Protein AF-A0A7X4HYQ3-F1 (afdb_monomer)

Structure (mmCIF, N/CA/C/O backbone):
data_AF-A0A7X4HYQ3-F1
#
_entry.id   AF-A0A7X4HYQ3-F1
#
loop_
_atom_site.group_PDB
_atom_site.id
_atom_site.type_symbol
_atom_site.label_atom_id
_atom_site.label_alt_id
_atom_site.label_comp_id
_atom_site.label_asym_id
_atom_site.label_entity_id
_atom_site.label_seq_id
_atom_site.pdbx_PDB_ins_code
_atom_site.Cartn_x
_atom_site.Cartn_y
_atom_site.Cartn_z
_atom_site.occupancy
_atom_site.B_iso_or_equiv
_atom_site.auth_seq_id
_atom_site.auth_comp_id
_atom_site.auth_asym_id
_atom_site.auth_atom_id
_atom_site.pdbx_PDB_model_num
ATOM 1 N N . MET A 1 1 ? -8.054 -11.659 -13.529 1.00 47.56 1 MET A N 1
ATOM 2 C CA . MET A 1 1 ? -9.234 -11.021 -12.908 1.00 47.56 1 MET A CA 1
ATOM 3 C C . MET A 1 1 ? -8.717 -10.045 -11.866 1.00 47.56 1 MET A C 1
ATOM 5 O O . MET A 1 1 ? -8.048 -10.483 -10.942 1.00 47.56 1 MET A O 1
ATOM 9 N N . ILE A 1 2 ? -8.914 -8.742 -12.076 1.00 54.72 2 ILE A N 1
ATOM 10 C CA . ILE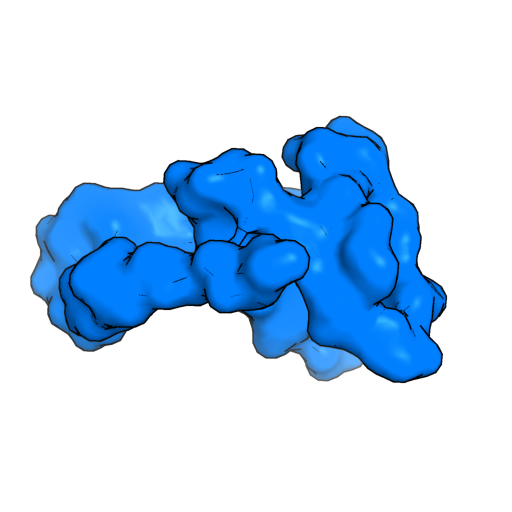 A 1 2 ? -8.529 -7.704 -11.110 1.00 54.72 2 ILE A CA 1
ATOM 11 C C . ILE A 1 2 ? -9.610 -7.725 -10.025 1.00 54.72 2 ILE A C 1
ATOM 13 O O . ILE A 1 2 ? -10.740 -7.326 -10.295 1.00 54.72 2 ILE A O 1
ATOM 17 N N . HIS A 1 3 ? -9.302 -8.270 -8.848 1.00 56.38 3 HIS A N 1
ATOM 18 C CA . HIS A 1 3 ? -10.168 -8.136 -7.680 1.00 56.38 3 HIS A CA 1
ATOM 19 C C . HIS A 1 3 ? -9.699 -6.902 -6.913 1.00 56.38 3 HIS A C 1
ATOM 21 O O . HIS A 1 3 ? -8.537 -6.808 -6.530 1.00 56.38 3 HIS A O 1
ATOM 27 N N . LEU A 1 4 ? -10.579 -5.912 -6.817 1.00 65.38 4 LEU A N 1
ATOM 28 C CA . LEU A 1 4 ? -10.445 -4.782 -5.912 1.00 65.38 4 LEU A CA 1
ATOM 29 C C . LEU A 1 4 ? -11.624 -4.912 -4.955 1.00 65.38 4 LEU A C 1
ATOM 31 O O . LEU A 1 4 ? -12.764 -4.690 -5.376 1.00 65.38 4 LEU A O 1
ATOM 35 N N . ASP A 1 5 ? -11.372 -5.283 -3.700 1.00 76.19 5 ASP A N 1
ATOM 36 C CA . ASP A 1 5 ? -12.388 -5.194 -2.651 1.00 76.19 5 ASP A CA 1
ATOM 37 C C . ASP A 1 5 ? -12.765 -3.719 -2.425 1.00 76.19 5 ASP A C 1
ATOM 39 O O . ASP A 1 5 ? -12.156 -2.960 -1.664 1.00 76.19 5 ASP A O 1
ATOM 43 N N . THR A 1 6 ? -13.799 -3.296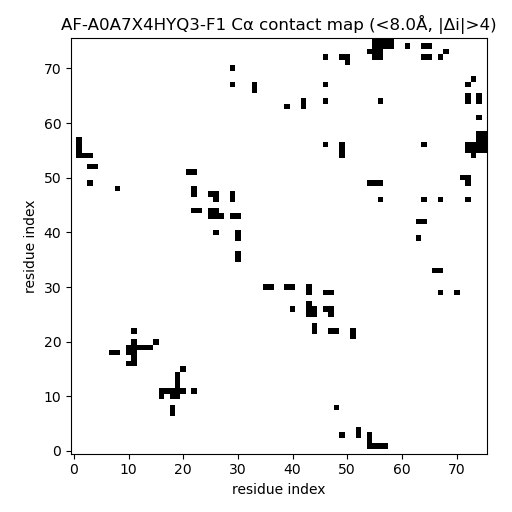 -3.148 1.00 74.75 6 THR A N 1
ATOM 44 C CA . THR A 1 6 ? -14.354 -1.945 -3.054 1.00 74.75 6 THR A CA 1
ATOM 45 C C . THR A 1 6 ? -14.957 -1.666 -1.681 1.00 74.75 6 THR A C 1
ATOM 47 O O . THR A 1 6 ? -14.940 -0.515 -1.248 1.00 74.75 6 THR A O 1
ATOM 50 N N . SER A 1 7 ? -15.426 -2.689 -0.959 1.00 81.12 7 SER A N 1
ATOM 51 C CA . SER A 1 7 ? -15.966 -2.516 0.392 1.00 81.12 7 SER A CA 1
ATOM 52 C C . SER A 1 7 ? -14.852 -2.165 1.372 1.00 81.12 7 SER A C 1
ATOM 54 O O . SER A 1 7 ? -15.024 -1.246 2.176 1.00 81.12 7 SER A O 1
ATOM 56 N N . PHE A 1 8 ? -13.697 -2.830 1.263 1.00 84.81 8 PHE A N 1
ATOM 57 C CA . PHE A 1 8 ? -12.502 -2.477 2.031 1.00 84.81 8 PHE A CA 1
ATOM 58 C C . PHE A 1 8 ? -12.087 -1.025 1.773 1.00 84.81 8 PHE A C 1
ATOM 60 O O . PHE A 1 8 ? -11.900 -0.266 2.723 1.00 84.81 8 PHE A O 1
ATOM 67 N N . LEU A 1 9 ? -11.996 -0.609 0.503 1.00 84.50 9 LEU A N 1
ATOM 68 C CA . LEU A 1 9 ? -11.597 0.758 0.154 1.00 84.50 9 LEU A CA 1
ATOM 69 C C . LEU A 1 9 ? -12.587 1.808 0.660 1.00 84.50 9 LEU A C 1
ATOM 71 O O . LEU A 1 9 ? -12.162 2.800 1.242 1.00 84.50 9 LEU A O 1
ATOM 75 N N . VAL A 1 10 ? -13.893 1.588 0.487 1.00 86.31 10 VAL A N 1
ATOM 76 C CA . VAL A 1 10 ? -14.923 2.512 0.987 1.00 86.31 10 VAL A CA 1
ATOM 77 C C . VAL A 1 10 ? -14.841 2.640 2.507 1.00 86.31 10 VAL A C 1
ATOM 79 O O . VAL A 1 10 ? -14.881 3.755 3.025 1.00 86.31 10 VAL A O 1
ATOM 82 N N . ARG A 1 11 ? -14.668 1.528 3.231 1.00 88.38 11 ARG A N 1
ATOM 83 C CA . ARG A 1 11 ? -14.511 1.561 4.692 1.00 88.38 11 ARG A CA 1
ATOM 84 C C . ARG A 1 11 ? -13.216 2.234 5.120 1.00 88.38 11 ARG A C 1
ATOM 86 O O . ARG A 1 11 ? -13.240 3.000 6.073 1.00 88.38 11 ARG A O 1
ATOM 93 N N . ALA A 1 12 ? -12.124 2.035 4.385 1.00 90.00 12 ALA A N 1
ATOM 94 C CA . ALA A 1 12 ? -10.846 2.678 4.670 1.00 90.00 12 ALA A CA 1
ATOM 95 C C . ALA A 1 12 ? -10.872 4.212 4.516 1.00 90.00 12 ALA A C 1
ATOM 97 O O . ALA A 1 12 ? -9.976 4.882 5.024 1.00 90.00 12 ALA A O 1
ATOM 98 N N . LEU A 1 13 ? -11.890 4.772 3.848 1.00 91.56 13 LEU A N 1
ATOM 99 C CA . LEU A 1 13 ? -12.132 6.219 3.785 1.00 91.56 13 LEU A CA 1
ATOM 100 C C . LEU A 1 13 ? -12.902 6.761 4.999 1.00 91.56 13 LEU A C 1
ATOM 102 O O . LEU A 1 13 ? -12.982 7.977 5.167 1.00 91.56 13 LEU A O 1
ATOM 106 N N . ILE A 1 14 ? -13.478 5.891 5.833 1.00 93.56 14 ILE A N 1
ATOM 107 C CA . ILE A 1 14 ? -14.212 6.278 7.039 1.00 93.56 14 ILE A CA 1
ATOM 108 C C . ILE A 1 14 ? -13.220 6.343 8.213 1.00 93.56 14 ILE A C 1
ATOM 110 O O . ILE A 1 14 ? -12.631 5.312 8.560 1.00 93.56 14 I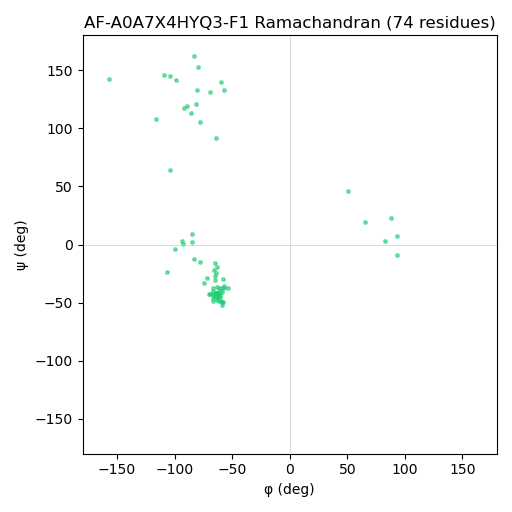LE A O 1
ATOM 114 N N . PRO A 1 15 ? -13.050 7.515 8.855 1.00 93.88 15 PRO A N 1
ATOM 115 C CA . PRO A 1 15 ? -12.167 7.656 10.007 1.00 93.88 15 PRO A CA 1
ATOM 116 C C . PRO A 1 15 ? -12.558 6.744 11.177 1.00 93.88 15 PRO A C 1
ATOM 118 O O . PRO A 1 15 ? -13.736 6.602 11.505 1.00 93.88 15 PRO A O 1
ATOM 121 N N . GLY A 1 16 ? -11.558 6.167 11.838 1.00 93.56 16 GLY A N 1
ATOM 122 C CA . GLY A 1 16 ? -11.704 5.295 13.002 1.00 93.56 16 GLY A CA 1
ATOM 123 C C . GLY A 1 16 ? -12.020 3.837 12.671 1.00 93.56 16 GLY A C 1
ATOM 124 O O . GLY A 1 16 ? -12.201 3.038 13.590 1.00 93.56 16 GLY A O 1
ATOM 125 N N . THR A 1 17 ? -12.083 3.460 11.392 1.00 96.31 17 THR A N 1
ATOM 126 C CA . THR A 1 17 ? -12.334 2.064 11.017 1.00 96.31 17 THR A CA 1
ATOM 127 C C . THR A 1 17 ? -11.074 1.195 11.126 1.00 96.31 17 THR A C 1
ATOM 129 O O . THR A 1 17 ? -9.940 1.677 10.972 1.00 96.31 17 THR A O 1
ATOM 132 N N . PRO A 1 18 ? -11.234 -0.122 11.356 1.00 94.62 18 PRO A N 1
ATOM 133 C CA . PRO A 1 18 ? -10.132 -1.074 11.247 1.00 94.62 18 PRO A CA 1
ATOM 134 C C . PRO A 1 18 ? -9.468 -1.049 9.865 1.00 94.62 18 PRO A C 1
ATOM 136 O O . PRO A 1 18 ? -8.246 -1.168 9.766 1.00 94.62 18 PRO A O 1
ATOM 139 N N . GLU A 1 19 ? -10.255 -0.865 8.805 1.00 94.50 19 GLU A N 1
ATOM 140 C CA . GLU A 1 19 ? -9.783 -0.776 7.426 1.00 94.50 19 GLU A CA 1
ATOM 141 C C . GLU A 1 19 ? -8.904 0.463 7.199 1.00 94.50 19 GLU A C 1
ATOM 143 O O . GLU A 1 19 ? -7.824 0.326 6.617 1.00 94.50 19 GLU A O 1
ATOM 148 N N . GLU A 1 20 ? -9.286 1.636 7.727 1.00 95.06 20 GLU A N 1
ATOM 149 C CA . GLU A 1 20 ? -8.452 2.850 7.688 1.00 95.06 20 GLU A CA 1
ATOM 150 C C . GLU A 1 20 ? -7.111 2.595 8.385 1.00 95.06 20 GLU A C 1
ATOM 152 O O . GLU A 1 20 ? -6.040 2.836 7.820 1.00 95.06 20 GLU A O 1
ATOM 157 N N . THR A 1 21 ? -7.159 2.043 9.600 1.00 94.88 21 THR A N 1
ATOM 158 C CA . THR A 1 21 ? -5.959 1.758 10.399 1.00 94.88 21 THR A CA 1
ATOM 159 C C . THR A 1 21 ? -5.037 0.770 9.683 1.00 94.88 21 THR A C 1
ATOM 161 O O . THR A 1 21 ? -3.826 0.995 9.587 1.00 94.88 21 THR A O 1
ATOM 164 N N . LYS A 1 22 ? -5.599 -0.312 9.129 1.00 94.38 22 LYS A N 1
ATOM 165 C CA . LYS A 1 22 ? -4.853 -1.323 8.369 1.00 94.38 22 LYS A CA 1
ATOM 166 C C . LYS A 1 22 ? -4.205 -0.705 7.131 1.00 94.38 22 LYS A C 1
ATOM 168 O O . LYS A 1 22 ? -3.003 -0.891 6.930 1.00 94.38 22 LYS A O 1
ATOM 173 N N . LEU A 1 23 ? -4.962 0.061 6.343 1.00 94.88 23 LEU A N 1
ATOM 174 C CA . LEU A 1 23 ? -4.454 0.717 5.139 1.00 94.88 23 LEU A CA 1
ATOM 175 C C . LEU A 1 23 ? -3.306 1.678 5.476 1.00 94.88 23 LEU A C 1
ATOM 177 O O . LEU A 1 23 ? -2.241 1.599 4.862 1.00 94.88 23 LEU A O 1
ATOM 181 N N . ARG A 1 24 ? -3.483 2.537 6.489 1.00 94.94 24 ARG A N 1
ATOM 182 C CA . ARG A 1 24 ? -2.469 3.516 6.912 1.00 94.94 24 ARG A CA 1
ATOM 183 C C . ARG A 1 24 ? -1.188 2.854 7.403 1.00 94.94 24 ARG A C 1
ATOM 185 O O . ARG A 1 24 ? -0.105 3.278 7.004 1.00 94.94 24 ARG A O 1
ATOM 192 N N . ASN A 1 25 ? -1.296 1.810 8.221 1.00 96.00 25 ASN A N 1
ATOM 193 C CA . ASN A 1 25 ? -0.130 1.120 8.771 1.00 96.00 25 ASN A CA 1
ATOM 194 C C . ASN A 1 25 ? 0.682 0.417 7.679 1.00 96.00 25 ASN A C 1
ATOM 196 O O . ASN A 1 25 ? 1.909 0.537 7.645 1.00 96.00 25 ASN A O 1
ATOM 200 N N . VAL A 1 26 ? 0.012 -0.274 6.752 1.00 96.25 26 VAL A N 1
ATOM 201 C CA . VAL A 1 26 ? 0.697 -0.962 5.649 1.00 96.25 26 VAL A CA 1
ATOM 202 C C . VAL A 1 26 ? 1.287 0.049 4.663 1.00 96.25 26 VAL A C 1
ATOM 204 O O . VAL A 1 26 ? 2.446 -0.093 4.279 1.00 96.25 26 VAL A O 1
ATOM 207 N N . ALA A 1 27 ? 0.560 1.114 4.314 1.00 95.50 27 ALA A N 1
ATOM 208 C CA . ALA A 1 27 ? 1.082 2.159 3.434 1.00 95.50 27 ALA A CA 1
ATOM 209 C C . ALA A 1 27 ? 2.297 2.872 4.053 1.00 95.50 27 ALA A C 1
ATOM 211 O O . ALA A 1 27 ? 3.298 3.089 3.369 1.00 95.50 27 ALA A O 1
ATOM 212 N N . ALA A 1 28 ? 2.255 3.177 5.354 1.00 95.50 28 ALA A N 1
ATOM 213 C CA . ALA A 1 28 ? 3.387 3.759 6.072 1.00 95.50 28 ALA A CA 1
ATOM 214 C C . ALA A 1 28 ? 4.596 2.812 6.094 1.00 95.50 28 ALA A C 1
ATOM 216 O O . ALA A 1 28 ? 5.724 3.253 5.866 1.00 95.50 28 ALA A O 1
ATOM 217 N N . ARG A 1 29 ? 4.373 1.510 6.312 1.00 95.38 29 ARG A N 1
ATOM 218 C CA . ARG A 1 29 ? 5.422 0.486 6.232 1.00 95.38 29 ARG A CA 1
ATOM 219 C C . ARG A 1 29 ? 6.069 0.459 4.845 1.00 95.38 29 ARG A C 1
ATOM 221 O O . ARG A 1 29 ? 7.285 0.604 4.758 1.00 95.38 29 ARG A O 1
ATOM 228 N N . LEU A 1 30 ? 5.273 0.366 3.777 1.00 95.44 30 LEU A N 1
ATOM 229 C CA . LEU A 1 30 ? 5.777 0.378 2.398 1.00 95.44 30 LEU A CA 1
ATOM 230 C C . LEU A 1 30 ? 6.551 1.662 2.081 1.00 95.44 30 LEU A C 1
ATOM 232 O O . LEU A 1 30 ? 7.609 1.617 1.451 1.00 95.44 30 LEU A O 1
ATOM 236 N N . PHE A 1 31 ? 6.068 2.812 2.551 1.00 95.00 31 PHE A N 1
ATOM 237 C CA . PHE A 1 31 ? 6.745 4.092 2.364 1.00 95.00 31 PHE A CA 1
ATOM 238 C C . PHE A 1 31 ? 8.105 4.133 3.072 1.00 95.00 31 PHE A C 1
ATOM 240 O O . PHE A 1 31 ? 9.092 4.601 2.502 1.00 95.00 31 PHE A O 1
ATOM 247 N N . ASN A 1 32 ? 8.173 3.605 4.295 1.00 93.00 32 ASN A N 1
ATOM 248 C CA . ASN A 1 32 ? 9.404 3.520 5.074 1.00 93.00 32 ASN A CA 1
ATOM 249 C C . ASN A 1 32 ? 10.423 2.565 4.439 1.00 93.00 32 ASN A C 1
ATOM 251 O O . ASN A 1 32 ? 11.579 2.945 4.261 1.00 93.00 32 ASN A O 1
ATOM 255 N N . GLU A 1 33 ? 9.993 1.362 4.060 1.00 90.81 33 GLU A N 1
ATOM 256 C CA . GLU A 1 33 ? 10.864 0.313 3.515 1.00 90.81 33 GLU A CA 1
ATOM 257 C C . GLU A 1 33 ? 11.351 0.631 2.092 1.00 90.81 33 GLU A C 1
ATOM 259 O O . GLU A 1 33 ? 12.462 0.268 1.719 1.00 90.81 33 GLU A O 1
ATOM 264 N N . SER A 1 34 ? 10.571 1.379 1.302 1.00 86.50 34 SER A N 1
ATOM 265 C CA . SER A 1 34 ? 10.944 1.772 -0.069 1.00 86.50 34 SER A CA 1
ATOM 266 C C . SER A 1 34 ? 11.819 3.032 -0.168 1.00 86.50 34 SER A C 1
ATOM 268 O O . SER A 1 34 ? 12.069 3.538 -1.269 1.00 86.50 34 SER A O 1
ATOM 270 N N . GLY A 1 35 ? 12.306 3.545 0.968 1.00 84.81 35 GLY A N 1
ATOM 271 C CA . GLY A 1 35 ? 13.240 4.671 1.027 1.00 84.81 35 GLY A CA 1
ATOM 272 C C . GLY A 1 35 ? 12.592 6.059 1.064 1.00 84.81 35 GLY A C 1
ATOM 273 O O . GLY A 1 35 ? 13.245 7.029 0.687 1.00 84.81 35 GLY A O 1
ATOM 274 N N . ARG A 1 36 ? 11.326 6.171 1.502 1.00 84.69 36 ARG A N 1
ATOM 275 C CA . ARG A 1 36 ? 10.631 7.439 1.823 1.00 84.69 36 ARG A CA 1
ATOM 276 C C . ARG A 1 36 ? 10.715 8.515 0.734 1.00 84.69 36 ARG A C 1
ATOM 278 O O . ARG A 1 36 ? 10.995 9.684 1.000 1.00 84.69 36 ARG A O 1
ATOM 285 N N . ARG A 1 37 ? 10.485 8.130 -0.520 1.00 86.12 37 ARG A N 1
ATOM 286 C CA . ARG A 1 37 ? 10.617 9.038 -1.666 1.00 86.12 37 ARG A CA 1
ATOM 287 C C . ARG A 1 37 ? 9.381 9.922 -1.808 1.00 86.12 37 ARG A C 1
ATOM 289 O O . ARG A 1 37 ? 8.249 9.446 -1.795 1.00 86.12 37 ARG A O 1
ATOM 296 N N . ARG A 1 38 ? 9.578 11.226 -2.003 1.00 85.00 38 ARG A N 1
ATOM 297 C CA . ARG A 1 38 ? 8.467 12.140 -2.301 1.00 85.00 38 ARG A CA 1
ATOM 298 C C . ARG A 1 38 ? 7.730 11.657 -3.558 1.00 85.00 38 ARG A C 1
ATOM 300 O O . ARG A 1 38 ? 8.365 11.326 -4.553 1.00 85.00 38 ARG A O 1
ATOM 307 N N . GLY A 1 39 ? 6.401 11.604 -3.493 1.00 84.38 39 GLY A N 1
ATOM 308 C CA . GLY A 1 39 ? 5.549 11.156 -4.600 1.00 84.38 39 GLY A CA 1
ATOM 309 C C . GLY A 1 39 ? 5.174 9.669 -4.595 1.00 84.38 39 GLY A C 1
ATOM 310 O O . GLY A 1 39 ? 4.282 9.298 -5.342 1.00 84.38 39 GLY A O 1
ATOM 311 N N . THR A 1 40 ? 5.753 8.824 -3.731 1.00 88.12 40 THR A N 1
ATOM 312 C CA . THR A 1 40 ? 5.429 7.378 -3.714 1.00 88.12 40 THR A CA 1
ATOM 313 C C . THR A 1 40 ? 4.320 6.996 -2.738 1.00 88.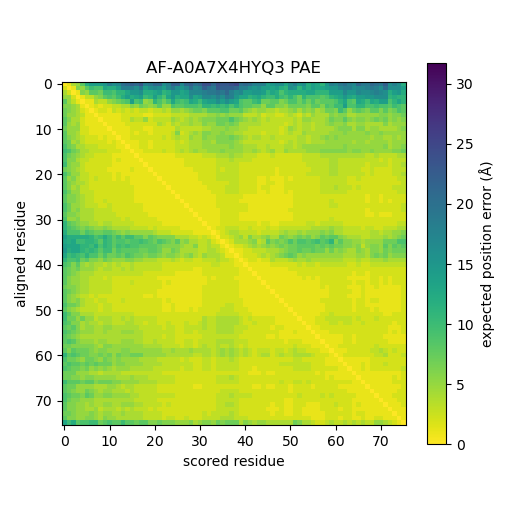12 40 THR A C 1
ATOM 315 O O . THR A 1 40 ? 3.991 5.819 -2.620 1.00 88.12 40 THR A O 1
ATOM 318 N N . ILE A 1 41 ? 3.738 7.960 -2.014 1.00 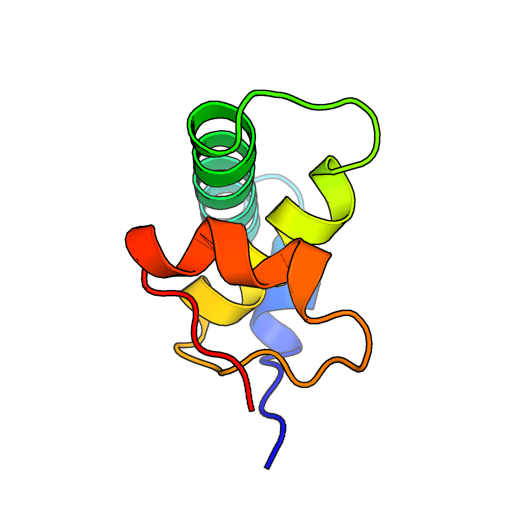90.88 41 ILE A N 1
ATOM 319 C CA . ILE A 1 41 ? 2.700 7.671 -1.014 1.00 90.88 41 ILE A CA 1
ATOM 320 C C . ILE A 1 41 ? 1.463 7.025 -1.648 1.00 90.88 41 ILE A C 1
ATOM 322 O O . ILE A 1 41 ? 0.895 6.105 -1.072 1.00 90.88 41 ILE A O 1
ATOM 326 N N . ILE A 1 42 ? 1.091 7.452 -2.858 1.00 90.94 42 ILE A N 1
ATOM 327 C CA . ILE A 1 42 ? -0.052 6.899 -3.592 1.00 90.94 42 ILE A CA 1
ATOM 328 C C . ILE A 1 42 ? 0.229 5.446 -3.984 1.00 90.94 42 ILE A C 1
ATOM 330 O O . ILE A 1 42 ? -0.591 4.577 -3.700 1.00 90.94 42 ILE A O 1
ATOM 334 N N . ASP A 1 43 ? 1.417 5.160 -4.522 1.00 93.00 43 ASP A N 1
ATOM 335 C CA . ASP A 1 43 ? 1.835 3.790 -4.849 1.00 93.00 43 ASP A CA 1
ATOM 336 C C . ASP A 1 43 ? 1.835 2.887 -3.602 1.00 93.00 43 ASP A C 1
ATOM 338 O O . ASP A 1 43 ? 1.421 1.730 -3.668 1.00 93.00 43 ASP A O 1
ATOM 342 N N . CYS A 1 44 ? 2.230 3.425 -2.441 1.00 95.06 44 CYS A N 1
ATOM 343 C CA . CYS A 1 44 ? 2.177 2.707 -1.165 1.00 95.06 44 CYS A CA 1
ATOM 344 C C . CYS A 1 44 ? 0.737 2.428 -0.716 1.00 95.06 44 CYS A C 1
ATOM 346 O O . CYS A 1 44 ? 0.464 1.341 -0.220 1.00 95.06 44 CYS A O 1
ATOM 348 N N . MET A 1 45 ? -0.194 3.371 -0.894 1.00 94.31 45 MET A N 1
ATOM 349 C CA . MET A 1 45 ? -1.611 3.154 -0.573 1.00 94.31 45 MET A CA 1
ATOM 350 C C . MET A 1 45 ? -2.249 2.110 -1.496 1.00 94.31 45 MET A C 1
ATOM 352 O O . MET A 1 45 ? -2.956 1.227 -1.017 1.00 94.31 45 MET A O 1
ATOM 356 N N . ILE A 1 46 ? -1.952 2.157 -2.798 1.00 92.94 46 ILE A N 1
ATOM 357 C CA . ILE A 1 46 ? -2.428 1.158 -3.768 1.00 92.94 46 ILE A CA 1
ATOM 358 C C . ILE A 1 46 ? -1.862 -0.227 -3.424 1.00 92.94 46 ILE A C 1
ATOM 360 O O . ILE A 1 46 ? -2.612 -1.199 -3.337 1.00 92.94 46 ILE A O 1
ATOM 364 N N . GLY A 1 47 ? -0.552 -0.320 -3.168 1.00 94.31 47 GLY A N 1
ATOM 365 C CA . GLY A 1 47 ? 0.090 -1.568 -2.754 1.00 94.31 47 GLY A CA 1
ATOM 366 C C . GLY A 1 47 ? -0.474 -2.110 -1.437 1.00 94.31 47 GLY A C 1
ATOM 367 O O . GLY A 1 47 ? -0.711 -3.308 -1.317 1.00 94.31 47 GLY A O 1
ATOM 368 N N . ALA A 1 48 ? -0.756 -1.237 -0.469 1.00 95.31 48 ALA A N 1
ATOM 369 C CA . ALA A 1 48 ? -1.362 -1.613 0.804 1.00 95.31 48 ALA A CA 1
ATOM 370 C C . ALA A 1 48 ? -2.778 -2.180 0.642 1.00 95.31 48 ALA A C 1
ATOM 372 O O . ALA A 1 48 ? -3.104 -3.178 1.284 1.00 95.31 48 ALA A O 1
ATOM 373 N N . ALA A 1 49 ? -3.597 -1.587 -0.229 1.00 93.38 49 ALA A N 1
ATOM 374 C CA . ALA A 1 49 ? -4.923 -2.108 -0.544 1.00 93.38 49 ALA A CA 1
ATOM 375 C C . ALA A 1 49 ? -4.846 -3.494 -1.204 1.00 93.38 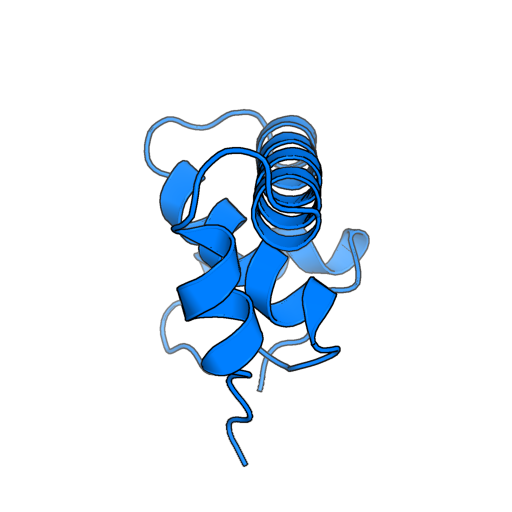49 ALA A C 1
ATOM 377 O O . A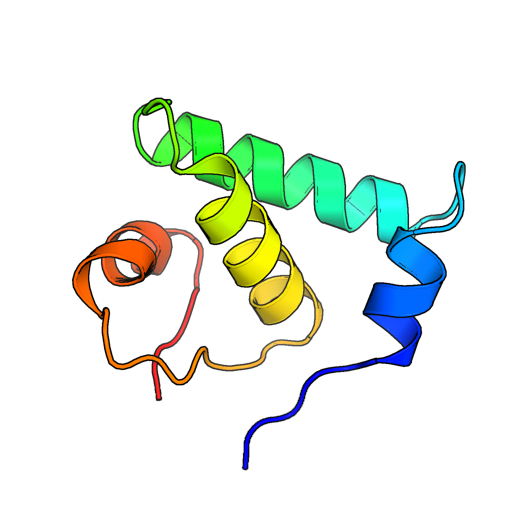LA A 1 49 ? -5.539 -4.413 -0.778 1.00 93.38 49 ALA A O 1
ATOM 378 N N . ALA A 1 50 ? -3.943 -3.677 -2.174 1.00 93.81 50 ALA A N 1
ATOM 379 C CA . ALA A 1 50 ? -3.741 -4.974 -2.819 1.00 93.81 50 ALA A CA 1
ATOM 380 C C . ALA A 1 50 ? -3.267 -6.050 -1.826 1.00 93.81 50 ALA A C 1
ATOM 382 O O . ALA A 1 50 ? -3.786 -7.163 -1.824 1.00 93.81 50 ALA A O 1
ATOM 383 N N . LEU A 1 51 ? -2.337 -5.711 -0.927 1.00 93.38 51 LEU A N 1
ATOM 384 C CA . LEU A 1 51 ? -1.895 -6.611 0.143 1.00 93.38 51 LEU A CA 1
ATOM 385 C C . LEU A 1 51 ? -3.020 -6.954 1.126 1.00 93.38 51 LEU A C 1
ATOM 387 O O . LEU A 1 51 ? -3.074 -8.080 1.618 1.00 93.38 51 LEU A O 1
ATOM 391 N N . ALA A 1 52 ? -3.909 -6.004 1.427 1.00 91.06 52 ALA A N 1
ATOM 392 C CA . ALA A 1 52 ? -5.021 -6.229 2.344 1.00 91.06 52 ALA A CA 1
ATOM 393 C C . ALA A 1 52 ? -6.029 -7.263 1.817 1.00 91.06 52 ALA A C 1
ATOM 395 O O . ALA A 1 52 ? -6.607 -7.969 2.646 1.00 91.06 52 ALA A O 1
ATOM 396 N N . ASP A 1 53 ? -6.174 -7.346 0.492 1.00 89.19 53 ASP A N 1
ATOM 397 C CA . ASP A 1 53 ? -7.086 -8.232 -0.246 1.00 89.19 53 ASP A CA 1
ATOM 398 C C . ASP A 1 53 ? -6.386 -9.490 -0.815 1.00 89.19 53 ASP A C 1
ATOM 400 O O . ASP A 1 53 ? -7.003 -10.360 -1.420 1.00 89.19 53 ASP A O 1
ATOM 404 N N . GLY A 1 54 ? -5.059 -9.603 -0.658 1.00 90.50 54 GLY A N 1
ATOM 405 C CA . GLY A 1 54 ? -4.273 -10.680 -1.276 1.00 90.50 54 GLY A CA 1
ATOM 406 C C . GLY A 1 54 ? -4.248 -10.629 -2.813 1.00 90.50 54 GLY A C 1
ATOM 407 O O . GLY A 1 54 ? -3.935 -11.631 -3.463 1.00 90.50 54 GLY A O 1
ATOM 408 N N . ALA A 1 55 ? -4.569 -9.473 -3.394 1.00 91.12 55 ALA A N 1
ATOM 409 C CA . ALA A 1 55 ? -4.668 -9.249 -4.827 1.00 91.12 55 ALA A CA 1
ATOM 410 C C . ALA A 1 55 ? -3.303 -8.951 -5.474 1.00 91.12 55 ALA A C 1
ATOM 412 O O . ALA A 1 55 ? -2.326 -8.578 -4.821 1.00 91.12 55 ALA A O 1
ATOM 413 N N . SER A 1 56 ? -3.245 -9.100 -6.800 1.00 92.25 56 SER A N 1
ATOM 414 C CA . SER A 1 56 ? -2.104 -8.658 -7.613 1.00 92.25 56 SER A CA 1
ATOM 415 C C . SER A 1 56 ? -2.403 -7.305 -8.258 1.00 92.25 56 SER A C 1
ATOM 417 O O . SER A 1 56 ? -3.525 -7.066 -8.705 1.00 92.25 56 SER A O 1
ATOM 419 N N . VAL A 1 57 ? -1.402 -6.428 -8.336 1.00 91.50 57 VAL A N 1
ATOM 420 C CA . VAL A 1 57 ? -1.530 -5.118 -8.988 1.00 91.50 57 VAL A CA 1
ATOM 421 C C . VAL A 1 57 ? -1.272 -5.274 -10.482 1.00 91.50 57 VAL A C 1
ATOM 423 O O . VAL A 1 57 ? -0.147 -5.545 -10.897 1.00 91.50 57 VAL A O 1
ATOM 426 N N . ALA A 1 58 ? -2.310 -5.065 -11.289 1.00 91.62 58 ALA A N 1
ATOM 427 C CA . ALA A 1 58 ? -2.169 -4.896 -12.730 1.00 91.62 58 ALA A CA 1
ATOM 428 C C . ALA A 1 58 ? -1.751 -3.447 -13.024 1.00 91.62 58 ALA A C 1
ATOM 430 O O . ALA A 1 58 ? -2.442 -2.503 -12.635 1.00 91.62 58 ALA A O 1
ATOM 431 N N . THR A 1 59 ? -0.608 -3.253 -13.678 1.00 89.81 59 THR A N 1
ATOM 432 C CA . THR A 1 59 ? -0.067 -1.915 -13.954 1.00 89.81 59 THR A CA 1
ATOM 433 C C . THR A 1 59 ? 0.883 -1.934 -15.144 1.00 89.81 59 THR A C 1
ATOM 435 O O . THR A 1 59 ? 1.686 -2.851 -15.293 1.00 89.81 59 THR A O 1
ATOM 438 N N . SER A 1 60 ? 0.848 -0.887 -15.970 1.00 90.75 60 SER A N 1
ATOM 439 C CA . SER A 1 60 ? 1.869 -0.654 -17.000 1.00 90.75 60 SER A CA 1
ATOM 440 C C . SER A 1 60 ? 3.161 -0.063 -16.422 1.00 90.75 60 SER A C 1
ATOM 442 O O . SER A 1 60 ? 4.202 -0.102 -17.073 1.00 90.75 60 SER A O 1
ATOM 444 N N . ASN A 1 61 ? 3.127 0.457 -15.189 1.00 89.56 61 ASN A N 1
ATOM 445 C CA . ASN A 1 61 ? 4.273 1.066 -14.519 1.00 89.56 61 ASN A CA 1
ATOM 446 C C . ASN A 1 61 ? 4.870 0.129 -13.456 1.00 89.56 61 ASN A C 1
ATOM 448 O O . ASN A 1 61 ? 4.865 0.402 -12.253 1.00 89.56 61 ASN A O 1
ATOM 452 N N . VAL A 1 62 ? 5.396 -1.005 -13.917 1.00 92.88 62 VAL A N 1
ATOM 453 C CA . VAL A 1 62 ? 5.946 -2.089 -13.083 1.00 92.88 62 VAL A CA 1
ATOM 454 C C . VAL A 1 62 ? 7.006 -1.594 -12.088 1.00 92.88 62 VAL A C 1
ATOM 456 O O . VAL A 1 62 ? 7.031 -2.035 -10.940 1.00 92.88 62 VAL A O 1
ATOM 459 N N . ALA A 1 63 ? 7.848 -0.632 -12.479 1.00 90.75 63 ALA A N 1
ATOM 460 C CA . ALA A 1 63 ? 8.951 -0.123 -11.654 1.00 90.75 63 ALA A CA 1
ATOM 461 C C . ALA A 1 63 ? 8.500 0.616 -10.376 1.00 90.75 63 ALA A C 1
ATOM 463 O O . ALA A 1 63 ? 9.267 0.763 -9.413 1.00 90.75 63 ALA A O 1
ATOM 464 N N . HIS A 1 64 ? 7.261 1.110 -10.343 1.00 90.38 64 HIS A N 1
ATOM 465 C CA . HIS A 1 64 ? 6.706 1.745 -9.149 1.00 90.38 64 HIS A CA 1
ATOM 466 C C . HIS A 1 64 ? 6.349 0.717 -8.075 1.00 90.38 64 HIS A C 1
ATOM 468 O O . HIS A 1 64 ? 6.544 0.987 -6.891 1.00 90.38 64 HIS A O 1
ATOM 474 N N . PHE A 1 65 ? 5.930 -0.481 -8.485 1.00 93.56 65 PHE A N 1
ATOM 475 C CA . PHE A 1 65 ? 5.387 -1.497 -7.585 1.00 93.56 65 PHE A CA 1
ATOM 476 C C . PHE A 1 65 ? 6.339 -2.670 -7.329 1.00 93.56 65 PHE A C 1
ATOM 478 O O . PHE A 1 65 ? 6.264 -3.285 -6.267 1.00 93.56 65 PHE A O 1
ATOM 485 N N . SER A 1 66 ? 7.291 -2.948 -8.228 1.00 93.00 66 SER A N 1
ATOM 486 C CA . SER A 1 66 ? 8.265 -4.043 -8.067 1.00 93.00 66 SER A CA 1
ATOM 487 C C . SER A 1 66 ?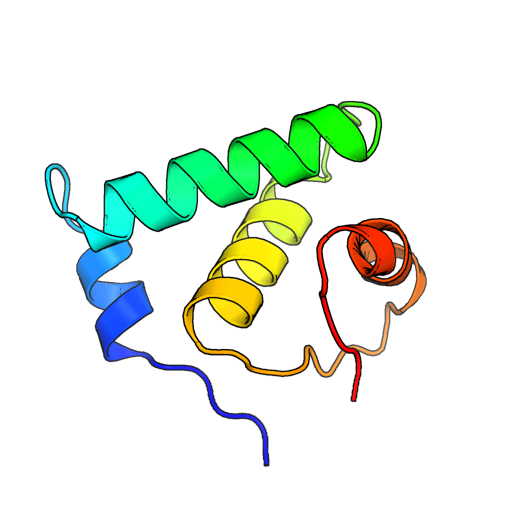 9.104 -3.922 -6.790 1.00 93.00 66 SER A C 1
ATOM 489 O O . SER A 1 66 ? 9.464 -4.925 -6.179 1.00 93.00 66 SER A O 1
ATOM 491 N N . ARG A 1 67 ? 9.344 -2.693 -6.318 1.00 91.19 67 ARG A N 1
ATOM 492 C CA . ARG A 1 67 ? 10.037 -2.416 -5.049 1.00 91.19 67 ARG A CA 1
ATOM 493 C C . ARG A 1 67 ? 9.304 -2.941 -3.807 1.00 91.19 67 ARG A C 1
ATOM 495 O O . ARG A 1 67 ? 9.924 -3.078 -2.760 1.00 91.19 67 ARG A O 1
ATOM 502 N N . PHE A 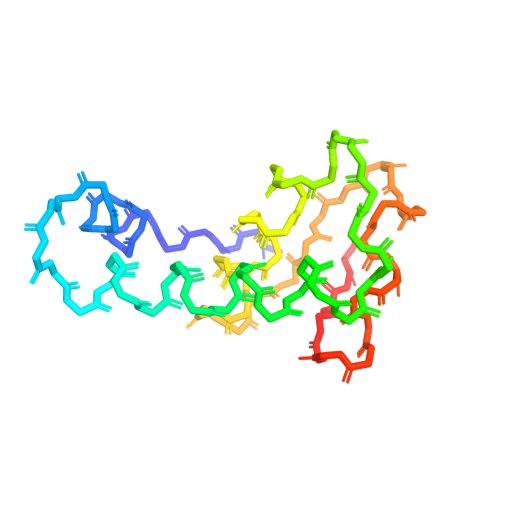1 68 ? 8.006 -3.225 -3.909 1.00 94.12 68 PHE A N 1
ATOM 503 C CA . PHE A 1 68 ? 7.194 -3.758 -2.814 1.00 94.12 68 PHE A CA 1
ATOM 504 C C . PHE A 1 68 ? 7.104 -5.292 -2.829 1.00 94.12 68 PHE A C 1
ATOM 506 O O . PHE A 1 68 ? 6.428 -5.867 -1.978 1.00 94.12 68 PHE A O 1
ATOM 513 N N . ALA A 1 69 ? 7.798 -5.974 -3.748 1.00 94.00 69 ALA A N 1
ATOM 514 C CA . ALA A 1 69 ? 7.803 -7.436 -3.820 1.00 94.00 69 ALA A CA 1
ATOM 515 C C . ALA A 1 69 ? 8.274 -8.088 -2.506 1.00 94.00 69 ALA A C 1
ATOM 517 O O . ALA A 1 69 ? 7.708 -9.090 -2.076 1.00 94.00 69 ALA A O 1
ATOM 518 N N . ALA A 1 70 ? 9.239 -7.474 -1.808 1.00 93.19 70 ALA A N 1
ATOM 519 C CA . ALA A 1 70 ? 9.710 -7.940 -0.499 1.00 93.19 70 ALA A CA 1
ATOM 520 C C . ALA A 1 70 ? 8.629 -7.882 0.600 1.00 93.19 70 ALA A C 1
ATOM 522 O O . ALA A 1 70 ? 8.679 -8.650 1.557 1.00 93.19 70 ALA A O 1
ATOM 523 N N . ALA A 1 71 ? 7.628 -7.010 0.449 1.00 93.94 71 ALA A N 1
ATOM 524 C CA . ALA A 1 71 ? 6.470 -6.936 1.336 1.00 93.94 71 ALA A CA 1
ATOM 525 C C . ALA A 1 71 ? 5.349 -7.922 0.946 1.00 93.94 71 ALA A C 1
ATOM 527 O O . ALA A 1 71 ? 4.297 -7.932 1.583 1.00 93.94 71 ALA A O 1
ATOM 528 N N . GLY A 1 72 ? 5.563 -8.747 -0.087 1.00 94.75 72 GLY A N 1
ATOM 529 C CA . GLY A 1 72 ? 4.611 -9.745 -0.576 1.00 94.75 72 GLY A CA 1
ATOM 530 C C . GLY A 1 72 ? 3.704 -9.264 -1.710 1.00 94.75 72 GLY A C 1
ATOM 531 O O . GLY A 1 72 ? 2.788 -9.992 -2.092 1.00 94.75 72 GLY A O 1
ATOM 532 N N . LEU A 1 73 ? 3.933 -8.062 -2.257 1.00 94.56 73 LEU A N 1
ATOM 533 C CA . LEU A 1 73 ? 3.112 -7.538 -3.348 1.00 94.56 73 LEU A CA 1
ATOM 534 C C . LEU A 1 73 ? 3.362 -8.334 -4.635 1.00 94.56 73 LEU A C 1
ATOM 536 O O . LEU A 1 73 ? 4.507 -8.512 -5.052 1.00 94.56 73 LEU A O 1
ATOM 540 N N . LYS A 1 74 ? 2.282 -8.765 -5.288 1.00 94.88 74 LYS A N 1
ATOM 541 C CA . LYS A 1 74 ? 2.322 -9.464 -6.578 1.00 94.88 74 LYS A CA 1
ATOM 542 C C . LYS A 1 74 ? 1.896 -8.527 -7.703 1.00 94.88 74 LYS A C 1
ATOM 544 O O . LYS A 1 74 ? 1.018 -7.688 -7.508 1.00 94.88 74 LYS A O 1
ATOM 549 N N . LEU A 1 75 ? 2.503 -8.690 -8.875 1.00 93.25 75 LEU A N 1
ATOM 550 C CA . LEU A 1 75 ? 2.125 -7.988 -10.104 1.00 93.25 75 LEU A CA 1
ATOM 551 C C . LEU A 1 75 ? 1.482 -8.984 -11.073 1.00 93.25 75 LEU A C 1
ATOM 553 O O . LEU A 1 75 ? 1.863 -10.157 -11.066 1.00 93.25 75 LEU A O 1
ATOM 557 N N . ALA A 1 76 ? 0.506 -8.517 -11.853 1.00 88.19 76 ALA A N 1
ATOM 558 C CA . ALA A 1 76 ? -0.239 -9.304 -12.839 1.00 88.19 76 ALA A CA 1
ATOM 559 C C . ALA A 1 76 ? -0.049 -8.762 -14.257 1.00 88.19 76 ALA A C 1
ATOM 561 O O . ALA A 1 76 ? 0.082 -7.522 -14.391 1.00 88.19 76 ALA A O 1
#

Sequence (76 aa):
MIHLDTSFLVRALIPGTPEETKLRNVAARLFNESGRRRGTIIDCMIGAAALADGASVATSNVAHFSRFAAAGLKLA

Solvent-accessible surface area (backbone atoms only — not comparable to full-atom values): 4470 Å² total; per-residue (Å²): 133,86,70,72,67,57,66,55,54,59,43,33,71,38,88,90,33,70,46,24,52,51,39,53,53,42,15,51,49,47,32,58,76,67,66,66,54,90,85,44,61,61,57,18,43,54,50,22,52,29,58,75,71,74,32,51,52,72,61,92,62,52,82,76,54,60,76,39,39,89,80,67,50,45,76,94

Nearest PDB structures (foldseek):
  5k8j-assembly1_B  TM=8.954E-01  e=5.439E-02  Caulobacter vibrioides CB15
  1y82-assembly1_A  TM=7.414E-01  e=2.493E-01  Pyrococcus furiosus
  5h4g-assembly1_B  TM=8.388E-01  e=6.060E-01  Pyrococcus horikoshii OT3
  5sv2-assembly1_A-2  TM=5.701E-01  e=1.143E+00  Mycobacterium tuberculosis H37Rv
  7zjd-assembly1_A  TM=4.727E-01  e=3.581E+00  Rattus norvegicus

Mean predicted aligned error: 3.78 Å

Secondary structure (DSSP, 8-state):
-----HHHHHHHTSTT-HHHHHHHHHHHHHHHHTT--TT-HHHHHHHHHHHHHT-EE--S-HHHHGGGGGGT-EE-

Foldseek 3Di:
DFDQPVVLVVQLPDPPGPSVVQLVVQLVVLCVQLPNDPPLSVVSSVQSRCVVVVHADEDPCCVSNVSCVVVVHHHD

Radius of gyration: 11.79 Å; Cα contacts (8 Å, |Δi|>4): 86; chains: 1; bounding box: 29×23×30 Å

pLDDT: mean 89.5, std 9.09, range [47.56, 96.31]